Protein AF-A0A4D4MDH4-F1 (afdb_monomer)

Structure (mmCIF, N/CA/C/O backbone):
data_AF-A0A4D4MDH4-F1
#
_entry.id   AF-A0A4D4MDH4-F1
#
loop_
_atom_site.group_PDB
_atom_site.id
_atom_site.type_symbol
_atom_site.label_atom_id
_atom_site.label_alt_id
_atom_site.label_comp_id
_atom_site.label_asym_id
_atom_site.label_entity_id
_atom_site.label_seq_id
_atom_site.pdbx_PDB_ins_code
_atom_site.Cartn_x
_atom_site.Cartn_y
_atom_site.Cartn_z
_atom_site.occupancy
_atom_site.B_iso_or_equiv
_atom_site.auth_seq_id
_atom_site.auth_comp_id
_atom_site.auth_asym_id
_atom_site.auth_atom_id
_atom_site.pdbx_PDB_model_num
ATOM 1 N N . MET A 1 1 ? -4.386 -14.300 -6.666 1.00 80.62 1 MET A N 1
ATOM 2 C CA . MET A 1 1 ? -4.279 -12.935 -6.098 1.00 80.62 1 MET A CA 1
ATOM 3 C C . MET A 1 1 ? -2.841 -12.422 -5.921 1.00 80.62 1 MET A C 1
ATOM 5 O O . MET A 1 1 ? -2.407 -11.639 -6.752 1.00 80.62 1 MET A O 1
ATOM 9 N N . VAL A 1 2 ? -2.078 -12.775 -4.866 1.00 82.94 2 VAL A N 1
ATOM 10 C CA . VAL A 1 2 ? -0.780 -12.097 -4.567 1.00 82.94 2 VAL A CA 1
ATOM 11 C C . VAL A 1 2 ? 0.266 -12.300 -5.670 1.00 82.94 2 VAL A C 1
ATOM 13 O O . VAL A 1 2 ? 0.972 -11.364 -6.034 1.00 82.94 2 VAL A O 1
ATOM 16 N N . THR A 1 3 ? 0.350 -13.508 -6.224 1.00 87.81 3 THR A N 1
ATOM 17 C CA . THR A 1 3 ? 1.257 -13.856 -7.329 1.00 87.81 3 THR A CA 1
ATOM 18 C C . THR A 1 3 ? 0.901 -13.128 -8.628 1.00 87.81 3 THR A C 1
ATOM 20 O O . THR A 1 3 ? 1.783 -12.574 -9.278 1.00 87.81 3 THR A O 1
ATOM 23 N N . GLU A 1 4 ? -0.386 -13.054 -8.973 1.00 90.19 4 GLU A N 1
ATOM 24 C CA . GLU A 1 4 ? -0.890 -12.301 -10.134 1.00 90.19 4 GLU A CA 1
ATOM 25 C C . GLU A 1 4 ? -0.627 -10.802 -9.982 1.00 90.19 4 GLU A C 1
ATOM 27 O O . GLU A 1 4 ? -0.115 -10.164 -10.900 1.00 90.19 4 GLU A O 1
ATOM 32 N N . LEU A 1 5 ? -0.880 -10.247 -8.793 1.00 91.12 5 LEU A N 1
ATOM 33 C CA . LEU A 1 5 ? -0.572 -8.854 -8.485 1.00 91.12 5 LEU A CA 1
ATOM 34 C C . LEU A 1 5 ? 0.937 -8.580 -8.582 1.00 91.12 5 LEU A C 1
ATOM 36 O O . LEU A 1 5 ? 1.344 -7.528 -9.075 1.00 91.12 5 LEU A O 1
ATOM 40 N N . ALA A 1 6 ? 1.779 -9.522 -8.143 1.00 90.12 6 ALA A N 1
ATOM 41 C CA . ALA A 1 6 ? 3.228 -9.412 -8.272 1.00 90.12 6 ALA A CA 1
ATOM 42 C C . ALA A 1 6 ? 3.673 -9.388 -9.740 1.00 90.12 6 ALA A C 1
ATOM 44 O O . ALA A 1 6 ? 4.487 -8.539 -10.112 1.00 90.12 6 ALA A O 1
ATOM 45 N N . ALA A 1 7 ? 3.107 -10.262 -10.577 1.00 90.38 7 ALA A N 1
ATOM 46 C CA . ALA A 1 7 ? 3.374 -10.293 -12.012 1.00 90.38 7 ALA A CA 1
ATOM 47 C C . ALA A 1 7 ? 2.917 -8.996 -12.703 1.00 90.38 7 ALA A C 1
ATOM 49 O O . ALA A 1 7 ? 3.712 -8.351 -13.392 1.00 90.38 7 ALA A O 1
ATOM 50 N N . ALA A 1 8 ? 1.686 -8.547 -12.441 1.00 91.25 8 ALA A N 1
ATOM 51 C CA . ALA A 1 8 ? 1.148 -7.298 -12.979 1.00 91.25 8 ALA A CA 1
ATOM 52 C C . ALA A 1 8 ? 1.993 -6.084 -12.551 1.00 91.25 8 ALA A C 1
ATOM 54 O O . ALA A 1 8 ? 2.318 -5.207 -13.356 1.00 91.25 8 ALA A O 1
ATOM 55 N N . ARG A 1 9 ? 2.450 -6.059 -11.291 1.00 90.88 9 ARG A N 1
ATOM 56 C CA . ARG A 1 9 ? 3.338 -5.006 -10.787 1.00 90.88 9 ARG A CA 1
ATOM 57 C C . ARG A 1 9 ? 4.704 -5.020 -11.467 1.00 90.88 9 ARG A C 1
ATOM 59 O O . ARG A 1 9 ? 5.249 -3.939 -11.717 1.00 90.88 9 ARG A O 1
ATOM 66 N N . ALA A 1 10 ? 5.274 -6.198 -11.714 1.00 89.56 10 ALA A N 1
ATOM 67 C CA . ALA A 1 10 ? 6.549 -6.343 -12.408 1.00 89.56 10 ALA A CA 1
ATOM 68 C C . ALA A 1 10 ? 6.449 -5.831 -13.852 1.00 89.56 10 ALA A C 1
ATOM 70 O O . ALA A 1 10 ? 7.299 -5.042 -14.264 1.00 89.56 10 ALA A O 1
ATOM 71 N N . ALA A 1 11 ? 5.371 -6.179 -14.562 1.00 90.88 11 ALA A N 1
ATOM 72 C CA . ALA A 1 11 ? 5.092 -5.680 -15.907 1.00 90.88 11 ALA A CA 1
ATOM 73 C C . ALA A 1 11 ? 4.942 -4.149 -15.933 1.00 90.88 11 ALA A C 1
ATOM 75 O O . ALA A 1 11 ? 5.635 -3.478 -16.696 1.00 90.88 11 ALA A O 1
ATOM 76 N N . GLN A 1 12 ? 4.136 -3.573 -15.030 1.00 90.31 12 GLN A N 1
ATOM 77 C CA . GLN A 1 12 ? 4.002 -2.116 -14.897 1.00 90.31 12 GLN A CA 1
ATOM 78 C C . GLN A 1 12 ? 5.352 -1.442 -14.617 1.00 90.31 12 GLN A C 1
ATOM 80 O O . GLN A 1 12 ? 5.669 -0.406 -15.192 1.00 90.31 12 GLN A O 1
ATOM 85 N N . ARG A 1 13 ? 6.172 -2.029 -13.732 1.00 88.06 13 ARG A N 1
ATOM 86 C CA . ARG A 1 13 ? 7.500 -1.488 -13.415 1.00 88.06 13 ARG A CA 1
ATOM 87 C C . ARG A 1 13 ? 8.389 -1.449 -14.649 1.00 88.06 13 ARG A C 1
ATOM 89 O O . ARG A 1 13 ? 9.113 -0.475 -14.829 1.00 88.06 13 ARG A O 1
ATOM 96 N N . GLU A 1 14 ? 8.391 -2.517 -15.434 1.00 88.81 14 GLU A N 1
ATOM 97 C CA . GLU A 1 14 ? 9.222 -2.582 -16.626 1.00 88.81 14 GLU A CA 1
ATOM 98 C C . GLU A 1 14 ? 8.737 -1.596 -17.690 1.00 88.81 14 GLU A C 1
ATOM 100 O O . GLU A 1 14 ? 9.573 -0.903 -18.256 1.00 88.81 14 GLU A O 1
ATOM 105 N N . ALA A 1 15 ? 7.423 -1.424 -17.867 1.00 89.38 15 ALA A N 1
ATOM 106 C CA . ALA A 1 15 ? 6.861 -0.402 -18.752 1.00 89.38 15 ALA A CA 1
ATOM 107 C C . ALA A 1 15 ? 7.278 1.025 -18.340 1.00 89.38 15 ALA A C 1
ATOM 109 O O . ALA A 1 15 ? 7.792 1.779 -19.16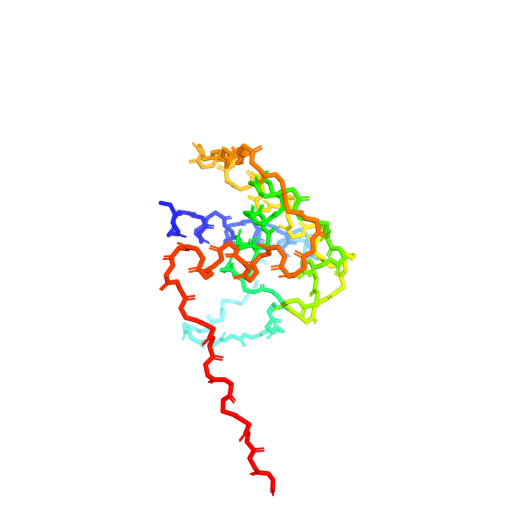8 1.00 89.38 15 ALA A O 1
ATOM 110 N N . ASP A 1 16 ? 7.159 1.373 -17.051 1.00 87.88 16 ASP A N 1
ATOM 111 C CA . ASP A 1 16 ? 7.606 2.672 -16.524 1.00 87.88 16 ASP A CA 1
ATOM 112 C C . ASP A 1 16 ? 9.102 2.900 -16.790 1.00 87.88 16 ASP A C 1
ATOM 114 O O . ASP A 1 16 ? 9.545 4.004 -17.119 1.00 87.88 16 ASP A O 1
ATOM 118 N N . LEU A 1 17 ? 9.913 1.856 -16.602 1.00 87.75 17 LEU A N 1
ATOM 119 C CA . LEU A 1 17 ? 11.349 1.938 -16.820 1.00 87.75 17 LEU A CA 1
ATOM 120 C C . LEU A 1 17 ? 11.699 2.004 -18.307 1.00 87.75 17 LEU A C 1
ATOM 122 O O . LEU A 1 17 ? 12.609 2.748 -18.649 1.00 87.75 17 LEU A O 1
ATOM 126 N N . HIS A 1 18 ? 11.005 1.269 -19.173 1.00 87.81 18 HIS A N 1
ATOM 127 C CA . HIS A 1 18 ? 11.155 1.343 -20.625 1.00 87.81 18 HIS A CA 1
ATOM 128 C C . HIS A 1 18 ? 10.858 2.764 -21.117 1.00 87.81 18 HIS A C 1
ATOM 130 O O . HIS A 1 18 ? 11.682 3.350 -21.813 1.00 87.81 18 HIS A O 1
ATOM 136 N N . GLN A 1 19 ? 9.759 3.373 -20.652 1.00 90.00 19 GLN A N 1
ATOM 137 C CA . GLN A 1 19 ? 9.411 4.757 -20.983 1.00 90.00 19 GLN A CA 1
ATOM 138 C C . GLN A 1 19 ? 10.496 5.748 -20.537 1.00 90.00 19 GLN A C 1
ATOM 140 O O . GLN A 1 19 ? 10.875 6.634 -21.295 1.00 90.00 19 GLN A O 1
ATOM 145 N N . ARG A 1 20 ? 11.038 5.589 -19.321 1.00 87.44 20 ARG A N 1
ATOM 146 C CA . ARG A 1 20 ? 12.129 6.443 -18.810 1.00 87.44 20 ARG A CA 1
ATOM 147 C C . ARG A 1 20 ? 13.457 6.218 -19.530 1.00 87.44 20 ARG A C 1
ATOM 149 O O . ARG A 1 20 ? 14.239 7.152 -19.655 1.00 87.44 20 ARG A O 1
ATOM 156 N N . ARG A 1 21 ? 13.734 4.977 -19.938 1.00 88.81 21 ARG A N 1
ATOM 157 C CA . ARG A 1 21 ? 14.927 4.599 -20.707 1.00 88.81 21 ARG A CA 1
ATOM 158 C C . ARG A 1 21 ? 14.830 5.043 -22.168 1.00 88.81 21 ARG A C 1
ATOM 160 O O . ARG A 1 21 ? 15.869 5.199 -22.796 1.00 88.81 21 ARG A O 1
ATOM 167 N N . GLY A 1 22 ? 13.617 5.245 -22.685 1.00 90.56 22 GLY A N 1
ATOM 168 C CA . GLY A 1 22 ? 13.364 5.544 -24.094 1.00 90.56 22 GLY A CA 1
ATOM 169 C C . GLY A 1 22 ? 13.529 4.329 -25.011 1.00 90.56 22 GLY A C 1
ATOM 170 O O . GLY A 1 22 ? 13.784 4.502 -26.198 1.00 90.56 22 GLY A O 1
ATOM 171 N N . GLY A 1 23 ? 13.438 3.110 -24.471 1.00 87.25 23 GLY A N 1
ATOM 172 C CA . GLY A 1 23 ? 13.624 1.891 -25.249 1.00 87.25 23 GLY A CA 1
ATOM 173 C C . GLY A 1 23 ? 14.012 0.671 -24.421 1.00 87.25 23 GLY A C 1
ATOM 174 O O . GLY A 1 23 ? 14.027 0.687 -23.182 1.00 87.25 23 GLY A O 1
ATOM 175 N N . ASP A 1 24 ? 14.329 -0.403 -25.140 1.00 84.31 24 ASP A N 1
ATOM 176 C CA . ASP A 1 24 ? 14.609 -1.707 -24.554 1.00 84.31 24 ASP A CA 1
ATOM 177 C C . ASP A 1 24 ? 15.884 -1.735 -23.719 1.00 84.31 24 ASP A C 1
ATOM 179 O O . ASP A 1 24 ? 16.881 -1.036 -23.944 1.00 84.31 24 ASP A O 1
ATOM 183 N N . ARG A 1 25 ? 15.841 -2.599 -22.708 1.00 80.94 25 ARG A N 1
ATOM 184 C CA . ARG A 1 25 ? 16.932 -2.771 -21.766 1.00 80.94 25 ARG A 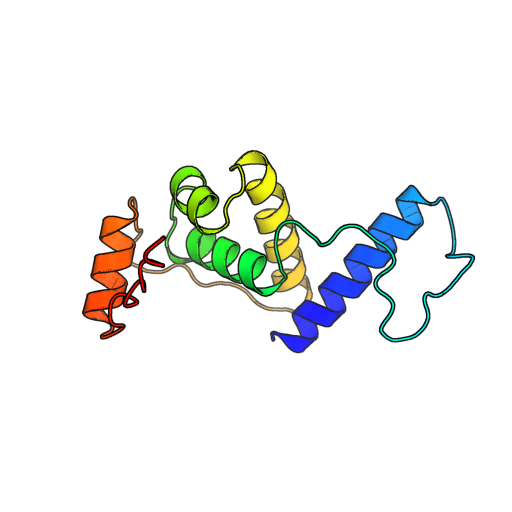CA 1
ATOM 185 C C . ARG A 1 25 ? 18.138 -3.406 -22.461 1.00 80.94 25 ARG A C 1
ATOM 187 O O . ARG A 1 25 ? 18.099 -4.562 -22.852 1.00 80.94 25 ARG A O 1
ATOM 194 N N . GLN A 1 26 ? 19.257 -2.685 -22.478 1.00 79.12 26 GLN A N 1
ATOM 195 C CA . GLN A 1 26 ? 20.509 -3.155 -23.091 1.00 79.12 26 GLN A CA 1
ATOM 196 C C . GLN A 1 26 ? 21.232 -4.256 -22.289 1.00 79.12 26 GLN A C 1
ATOM 198 O O . GLN A 1 26 ? 22.071 -4.969 -22.829 1.00 79.12 26 GLN A O 1
ATOM 203 N N . LYS A 1 27 ? 20.957 -4.392 -20.981 1.00 73.12 27 LYS A N 1
ATOM 204 C CA . LYS A 1 27 ? 21.590 -5.400 -20.108 1.00 73.12 27 LYS A CA 1
ATOM 205 C C . LYS A 1 27 ? 20.600 -5.981 -19.111 1.00 73.12 27 LYS A C 1
ATOM 207 O O . LYS A 1 27 ? 20.176 -5.268 -18.197 1.00 73.12 27 LYS A O 1
ATOM 212 N N . THR A 1 28 ? 20.279 -7.263 -19.232 1.00 67.75 28 THR A N 1
ATOM 213 C CA . THR A 1 28 ? 19.534 -8.008 -18.207 1.00 67.75 28 THR A CA 1
ATOM 214 C C . THR A 1 28 ? 20.449 -8.220 -16.996 1.00 67.75 28 THR A C 1
ATOM 216 O O . THR A 1 28 ? 21.588 -8.651 -17.173 1.00 67.75 28 THR A O 1
ATOM 219 N N . PRO A 1 29 ? 20.023 -7.879 -15.768 1.00 64.94 29 PRO A N 1
ATOM 220 C CA . PRO A 1 29 ? 20.821 -8.180 -14.595 1.00 64.94 29 PRO A CA 1
ATOM 221 C C . PRO A 1 29 ? 20.839 -9.701 -14.423 1.00 64.94 29 PRO A C 1
ATOM 223 O O . PRO A 1 29 ? 19.830 -10.361 -14.679 1.00 64.94 29 PRO A O 1
ATOM 226 N N . ALA A 1 30 ? 21.978 -10.257 -14.009 1.00 66.25 30 ALA A N 1
ATOM 227 C CA . ALA A 1 30 ? 22.055 -11.674 -13.677 1.00 66.25 30 ALA A CA 1
ATOM 228 C C . ALA A 1 30 ? 20.957 -12.032 -12.659 1.00 66.25 30 ALA A C 1
ATOM 230 O O . ALA A 1 30 ? 20.618 -11.213 -11.798 1.00 66.25 30 ALA A O 1
ATOM 231 N N . VAL A 1 31 ? 20.389 -13.236 -12.770 1.00 61.34 31 VAL A N 1
ATOM 232 C CA . VAL A 1 31 ? 19.364 -13.729 -11.838 1.00 61.34 31 VAL A CA 1
ATOM 233 C C . VAL A 1 31 ? 19.876 -13.555 -10.403 1.00 61.34 31 VAL A C 1
ATOM 235 O O . VAL A 1 31 ? 20.970 -13.997 -10.072 1.00 61.34 31 VAL A O 1
ATOM 238 N N . GLY A 1 32 ? 19.108 -12.850 -9.569 1.00 59.12 32 GLY A N 1
ATOM 239 C CA . GLY A 1 32 ? 19.474 -12.547 -8.180 1.00 59.12 32 GLY A CA 1
ATOM 240 C C . GLY A 1 32 ? 20.269 -11.251 -7.961 1.00 59.12 32 GLY A C 1
ATOM 241 O O . GLY A 1 32 ? 20.383 -10.806 -6.821 1.00 59.12 32 GLY A O 1
ATOM 242 N N . LEU A 1 33 ? 20.755 -10.581 -9.012 1.00 60.62 33 LEU A N 1
ATOM 243 C CA . LEU A 1 33 ? 21.496 -9.326 -8.880 1.00 60.62 33 LEU A CA 1
ATOM 244 C C . LEU A 1 33 ? 20.549 -8.121 -8.975 1.00 60.62 33 LEU A C 1
ATOM 246 O O . LEU A 1 33 ? 20.191 -7.644 -10.053 1.00 60.62 33 LEU A O 1
ATOM 250 N N . TYR A 1 34 ? 20.121 -7.600 -7.828 1.00 58.00 34 TYR A N 1
ATOM 251 C CA . TYR A 1 34 ? 19.309 -6.386 -7.784 1.00 58.00 34 TYR A CA 1
ATOM 252 C C . TYR A 1 34 ? 20.191 -5.148 -8.028 1.00 58.00 34 TYR A C 1
ATOM 254 O O . TYR A 1 34 ? 20.826 -4.632 -7.115 1.00 58.00 34 TYR A O 1
ATOM 262 N N . THR A 1 35 ? 20.236 -4.650 -9.266 1.00 59.97 35 THR A N 1
ATOM 263 C CA . THR A 1 35 ? 21.124 -3.542 -9.681 1.00 59.97 35 THR A CA 1
ATOM 264 C C . THR A 1 35 ? 20.524 -2.141 -9.469 1.00 59.97 35 THR A C 1
ATOM 266 O O . THR A 1 35 ? 20.792 -1.233 -10.253 1.00 59.97 35 THR A O 1
ATOM 269 N N . GLY A 1 36 ? 19.646 -1.941 -8.481 1.00 66.25 36 GLY A N 1
ATOM 270 C CA . GLY A 1 36 ? 18.938 -0.665 -8.303 1.00 66.25 36 GLY A CA 1
ATOM 271 C C . GLY A 1 36 ? 18.631 -0.304 -6.853 1.00 66.25 36 GLY A C 1
ATOM 272 O O . GLY A 1 36 ? 18.908 -1.064 -5.929 1.00 66.25 36 GLY A O 1
ATOM 273 N N . ARG A 1 37 ? 18.007 0.863 -6.644 1.00 69.38 37 ARG A N 1
ATOM 274 C CA . ARG A 1 37 ? 17.487 1.268 -5.329 1.00 69.38 37 ARG A CA 1
ATOM 275 C C . ARG A 1 37 ? 16.324 0.356 -4.934 1.00 69.38 37 ARG A C 1
ATOM 277 O O . ARG A 1 37 ? 15.432 0.090 -5.752 1.00 69.38 37 ARG A O 1
ATOM 284 N N . ARG A 1 38 ? 16.326 -0.161 -3.700 1.00 68.12 38 ARG A N 1
ATOM 285 C CA . ARG A 1 38 ? 15.171 -0.903 -3.166 1.00 68.12 38 ARG A CA 1
ATOM 286 C C . ARG A 1 38 ? 13.953 0.030 -3.157 1.00 68.12 38 ARG A C 1
ATOM 288 O O . ARG A 1 38 ? 1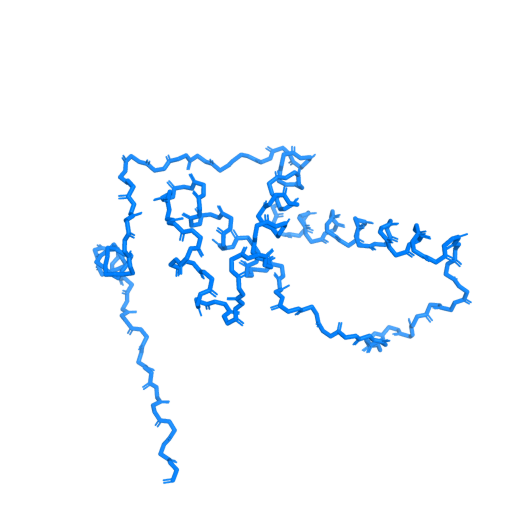4.111 1.213 -2.847 1.00 68.12 38 ARG A O 1
ATOM 295 N N . PRO A 1 39 ? 12.766 -0.441 -3.569 1.00 71.62 39 PRO A N 1
ATOM 296 C CA . PRO A 1 39 ? 11.577 0.394 -3.511 1.00 71.62 39 PRO A CA 1
ATOM 297 C C . PRO A 1 39 ? 11.299 0.759 -2.048 1.00 71.62 39 PRO A C 1
ATOM 299 O O . PRO A 1 39 ? 11.405 -0.100 -1.181 1.00 71.62 39 PRO A O 1
ATOM 302 N N . GLY A 1 40 ? 10.935 2.018 -1.785 1.00 80.88 40 GLY A N 1
ATOM 303 C CA . GLY A 1 40 ? 10.597 2.476 -0.429 1.00 80.88 40 GLY A CA 1
ATOM 304 C C . GLY A 1 40 ? 9.320 1.850 0.146 1.00 80.88 40 GLY A C 1
ATOM 305 O O . GLY A 1 40 ? 9.082 1.962 1.334 1.00 80.88 40 GLY A O 1
ATOM 306 N N . LEU A 1 41 ? 8.517 1.186 -0.694 1.00 89.81 41 LEU A N 1
ATOM 307 C CA . LEU A 1 41 ? 7.354 0.389 -0.301 1.00 89.81 41 LEU A CA 1
ATOM 308 C C . LEU A 1 41 ? 7.391 -0.934 -1.057 1.00 89.81 41 LEU A C 1
ATOM 310 O O . LEU A 1 41 ? 7.426 -0.927 -2.301 1.00 89.81 41 LEU A O 1
ATOM 314 N N . THR A 1 42 ? 7.362 -2.047 -0.325 1.00 90.50 42 THR A N 1
ATOM 315 C CA . THR A 1 42 ? 7.258 -3.386 -0.912 1.00 90.50 42 THR A CA 1
ATOM 316 C C . THR A 1 42 ? 5.876 -3.602 -1.533 1.00 90.50 42 THR A C 1
ATOM 318 O O . THR A 1 42 ? 4.968 -2.784 -1.390 1.00 90.50 42 THR A O 1
ATOM 321 N N . LEU A 1 43 ? 5.694 -4.700 -2.273 1.00 90.31 43 LEU A N 1
ATOM 322 C CA . LEU A 1 43 ? 4.376 -5.040 -2.817 1.00 90.31 43 LEU A CA 1
ATOM 323 C C . LEU A 1 43 ? 3.339 -5.246 -1.704 1.00 90.31 43 LEU A C 1
ATOM 325 O O . LEU A 1 43 ? 2.206 -4.789 -1.835 1.00 90.31 43 LEU A O 1
ATOM 329 N N . VAL A 1 44 ? 3.751 -5.906 -0.620 1.00 91.81 44 VAL A N 1
ATOM 330 C CA . VAL A 1 44 ? 2.895 -6.190 0.534 1.00 91.81 44 VAL A CA 1
ATOM 331 C C . VAL A 1 44 ? 2.497 -4.888 1.222 1.00 91.81 44 VAL A C 1
ATOM 333 O O . VAL A 1 44 ? 1.309 -4.670 1.429 1.00 91.81 44 VAL A O 1
ATOM 336 N N . ASP A 1 45 ? 3.443 -3.974 1.455 1.00 93.62 45 ASP A N 1
ATOM 337 C CA . ASP A 1 45 ? 3.154 -2.673 2.080 1.00 93.62 45 ASP A CA 1
ATOM 338 C C . ASP A 1 45 ? 2.142 -1.863 1.272 1.00 93.62 45 ASP A C 1
ATOM 340 O O . ASP A 1 45 ? 1.204 -1.284 1.812 1.00 93.62 45 ASP A O 1
ATOM 344 N N . ARG A 1 46 ? 2.298 -1.853 -0.057 1.00 94.50 46 ARG A N 1
ATOM 345 C CA . ARG A 1 46 ? 1.364 -1.169 -0.959 1.00 94.50 46 ARG A CA 1
ATOM 346 C C . ARG A 1 46 ? -0.033 -1.770 -0.882 1.00 94.50 46 ARG A C 1
ATOM 348 O O . ARG A 1 46 ? -1.012 -1.024 -0.864 1.00 94.50 46 ARG A O 1
ATOM 355 N N . LEU A 1 47 ? -0.126 -3.099 -0.853 1.00 94.56 47 LEU A N 1
ATOM 356 C CA . LEU A 1 47 ? -1.398 -3.801 -0.738 1.00 94.56 47 LEU A CA 1
ATOM 357 C C . LEU A 1 47 ? -2.062 -3.505 0.611 1.00 94.56 47 LEU A C 1
ATOM 359 O O . LEU A 1 47 ? -3.223 -3.108 0.629 1.00 94.56 47 LEU A O 1
ATOM 363 N N . LEU A 1 48 ? -1.316 -3.604 1.714 1.00 94.31 48 LEU A N 1
ATOM 364 C CA . LEU A 1 48 ? -1.800 -3.288 3.058 1.00 94.31 48 LEU A CA 1
ATOM 365 C C . LEU A 1 48 ? -2.264 -1.831 3.163 1.00 94.31 48 LEU A C 1
ATOM 367 O O . LEU A 1 48 ? -3.391 -1.585 3.582 1.00 94.31 48 LEU A O 1
ATOM 371 N N . ALA A 1 49 ? -1.464 -0.869 2.696 1.00 95.62 49 ALA A N 1
ATOM 372 C CA . ALA A 1 49 ? -1.850 0.543 2.659 1.00 95.62 49 ALA A CA 1
ATOM 373 C C . ALA A 1 49 ? -3.139 0.770 1.850 1.00 95.62 49 ALA A C 1
ATOM 375 O O . ALA A 1 49 ? -3.996 1.564 2.238 1.00 95.62 49 ALA A O 1
ATOM 376 N N . THR A 1 50 ? -3.297 0.053 0.733 1.00 95.81 50 THR A N 1
ATOM 377 C CA . THR A 1 50 ? -4.495 0.140 -0.113 1.00 95.81 50 THR A CA 1
ATOM 378 C C . THR A 1 50 ? -5.721 -0.439 0.592 1.00 95.81 50 THR A C 1
ATOM 380 O O . THR A 1 50 ? -6.787 0.169 0.524 1.00 95.81 50 THR A O 1
ATOM 383 N N . ILE A 1 51 ? -5.581 -1.562 1.303 1.00 94.44 51 ILE A N 1
ATOM 384 C CA . ILE A 1 51 ? -6.662 -2.161 2.097 1.00 94.44 51 ILE A CA 1
ATOM 385 C C . ILE A 1 51 ? -7.066 -1.226 3.241 1.00 94.44 51 ILE A C 1
ATOM 387 O O . ILE A 1 51 ? -8.250 -0.927 3.372 1.00 94.44 51 ILE A O 1
ATOM 391 N N . LEU A 1 52 ? -6.108 -0.703 4.014 1.00 94.75 52 LEU A N 1
ATOM 392 C CA . LEU A 1 52 ? -6.377 0.239 5.110 1.00 94.75 52 LEU A CA 1
ATOM 393 C C . LEU A 1 52 ? -7.145 1.475 4.623 1.00 94.75 52 LEU A C 1
ATOM 395 O O . LEU A 1 52 ? -8.119 1.897 5.244 1.00 94.75 52 LEU A O 1
ATOM 399 N N . TYR A 1 53 ? -6.767 2.005 3.462 1.00 94.88 53 TYR A N 1
ATOM 400 C CA . TYR A 1 53 ? -7.441 3.156 2.873 1.00 94.88 53 TYR A CA 1
ATOM 401 C C . T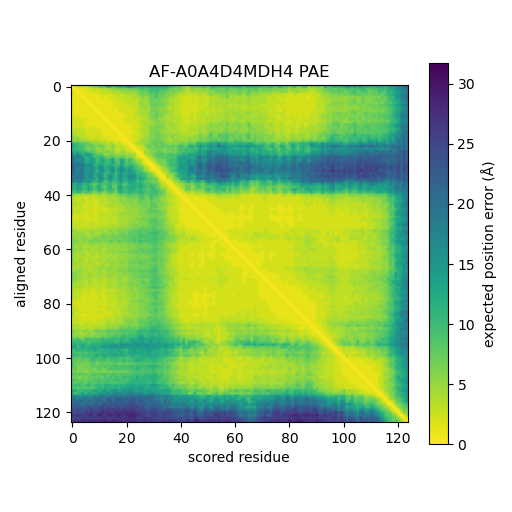YR A 1 53 ? -8.823 2.827 2.287 1.00 94.88 53 TYR A C 1
ATOM 403 O O . TYR A 1 5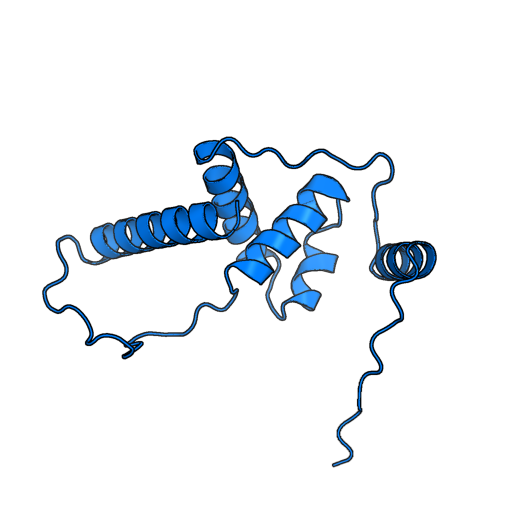3 ? -9.774 3.579 2.479 1.00 94.88 53 TYR A O 1
ATOM 411 N N . GLN A 1 54 ? -8.968 1.727 1.541 1.00 93.50 54 GLN A N 1
ATOM 412 C CA . GLN A 1 54 ? -10.217 1.433 0.825 1.00 93.50 54 GLN A CA 1
ATOM 413 C C . GLN A 1 54 ? -11.268 0.772 1.705 1.00 93.50 54 GLN A C 1
ATOM 415 O O . GLN A 1 54 ? -12.429 1.197 1.667 1.00 93.50 54 GLN A O 1
ATOM 420 N N . ARG A 1 55 ? -10.851 -0.236 2.481 1.00 92.31 55 ARG A N 1
ATOM 421 C CA . ARG A 1 55 ? -11.724 -1.025 3.347 1.00 92.31 55 ARG A CA 1
ATOM 422 C C . ARG A 1 55 ? -12.101 -0.237 4.591 1.00 92.31 55 ARG A C 1
ATOM 424 O O . ARG A 1 55 ? -13.282 -0.049 4.836 1.00 92.31 55 ARG A O 1
ATOM 431 N N . PHE A 1 56 ? -11.110 0.278 5.314 1.00 91.50 56 PHE A N 1
ATOM 432 C CA . PHE A 1 56 ? -11.325 0.924 6.612 1.00 91.50 56 PHE A CA 1
ATOM 433 C C . PHE A 1 56 ? -11.423 2.450 6.549 1.00 91.50 56 PHE A C 1
ATOM 435 O O . PHE A 1 56 ? -11.634 3.081 7.576 1.00 91.50 56 PHE A O 1
ATOM 442 N N . LYS A 1 57 ? -11.275 3.063 5.365 1.00 92.38 57 LYS A N 1
ATOM 443 C CA . LYS A 1 57 ? -11.300 4.530 5.182 1.00 92.38 57 LYS A CA 1
ATOM 444 C C . LYS A 1 57 ? -10.277 5.284 6.041 1.00 92.38 57 LYS A C 1
ATOM 446 O O . LYS A 1 57 ? -10.428 6.486 6.252 1.00 92.38 57 LYS A O 1
ATOM 451 N N . LEU A 1 58 ? -9.208 4.602 6.464 1.00 93.50 58 LEU A N 1
ATOM 452 C CA . LEU A 1 58 ? -8.192 5.181 7.333 1.00 93.50 58 LEU A CA 1
ATOM 453 C C . LEU A 1 58 ? -7.500 6.358 6.612 1.00 93.50 58 LEU A C 1
ATOM 455 O O . LEU A 1 58 ? -7.097 6.211 5.447 1.00 93.50 58 LEU A O 1
ATOM 459 N N . PRO A 1 59 ? -7.331 7.528 7.254 1.00 93.62 59 PRO A N 1
ATOM 460 C CA . PRO A 1 59 ? -6.671 8.664 6.620 1.00 93.62 59 PRO A CA 1
ATOM 461 C C . PRO A 1 59 ? -5.222 8.341 6.226 1.00 93.62 59 PRO A C 1
ATOM 463 O O . PRO A 1 59 ? -4.474 7.735 6.992 1.00 93.62 59 PRO A O 1
ATOM 466 N N . GLN A 1 60 ? -4.763 8.813 5.059 1.00 94.25 60 GLN A N 1
ATOM 467 C CA . GLN A 1 60 ? -3.385 8.559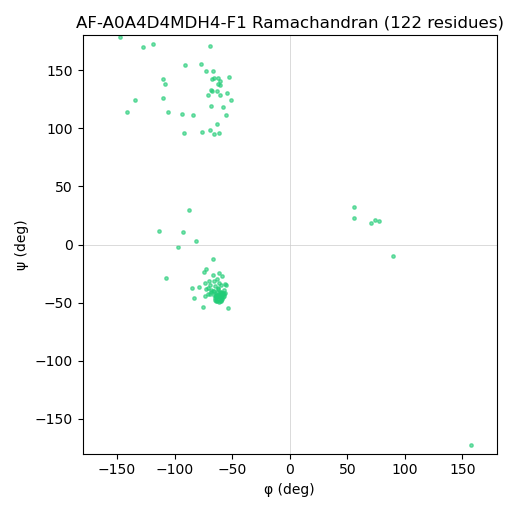 4.591 1.00 94.25 60 GLN A CA 1
ATOM 468 C C . GLN A 1 60 ? -2.314 9.084 5.559 1.00 94.25 60 GLN A C 1
ATOM 470 O O . GLN A 1 60 ? -1.218 8.534 5.607 1.00 94.25 60 GLN A O 1
ATOM 475 N N . VAL A 1 61 ? -2.633 10.122 6.339 1.00 93.81 61 VAL A N 1
ATOM 476 C CA . VAL A 1 61 ? -1.758 10.670 7.388 1.00 93.81 61 VAL A CA 1
ATOM 477 C C . VAL A 1 61 ? -1.545 9.704 8.556 1.00 93.81 61 VAL A C 1
ATOM 479 O O . VAL A 1 61 ? -0.492 9.755 9.178 1.00 93.81 61 VAL A O 1
ATOM 482 N N . VAL A 1 62 ? -2.495 8.797 8.807 1.00 93.94 62 VAL A N 1
ATOM 483 C CA . VAL A 1 62 ? -2.391 7.727 9.813 1.00 93.94 62 VAL A CA 1
ATOM 484 C C . VAL A 1 62 ? -1.677 6.507 9.225 1.00 93.94 62 VAL A C 1
ATOM 486 O O . VAL A 1 62 ? -0.858 5.885 9.891 1.00 93.94 62 VAL A O 1
ATOM 489 N N . ILE A 1 63 ? -1.930 6.189 7.949 1.00 95.12 63 ILE A N 1
ATOM 490 C CA . ILE A 1 63 ? -1.314 5.036 7.270 1.00 95.12 63 ILE A CA 1
ATOM 491 C C . ILE A 1 63 ? 0.183 5.267 6.999 1.00 95.12 63 ILE A C 1
ATOM 493 O O . ILE A 1 63 ? 0.991 4.356 7.147 1.00 95.12 63 ILE A O 1
ATOM 497 N N . ALA A 1 64 ? 0.571 6.466 6.559 1.00 94.31 64 ALA A N 1
ATOM 498 C CA . ALA A 1 64 ? 1.927 6.754 6.085 1.00 94.31 64 ALA A CA 1
ATOM 499 C C . ALA A 1 64 ? 3.042 6.464 7.119 1.00 94.31 64 ALA A C 1
ATOM 501 O O . ALA A 1 64 ? 4.019 5.801 6.745 1.00 94.31 64 ALA A O 1
ATOM 502 N N . PRO A 1 65 ? 2.893 6.848 8.404 1.00 93.69 65 PRO A N 1
ATOM 503 C CA . PRO A 1 65 ? 3.839 6.480 9.456 1.00 93.69 65 PRO A CA 1
ATOM 504 C C . PRO A 1 65 ? 4.062 4.970 9.613 1.00 93.69 65 PRO A C 1
ATOM 506 O O . PRO A 1 65 ? 5.194 4.570 9.869 1.00 93.69 65 PRO A O 1
ATOM 509 N N . LEU A 1 66 ? 3.041 4.129 9.381 1.00 92.19 66 LEU A N 1
ATOM 510 C CA . LEU A 1 66 ? 3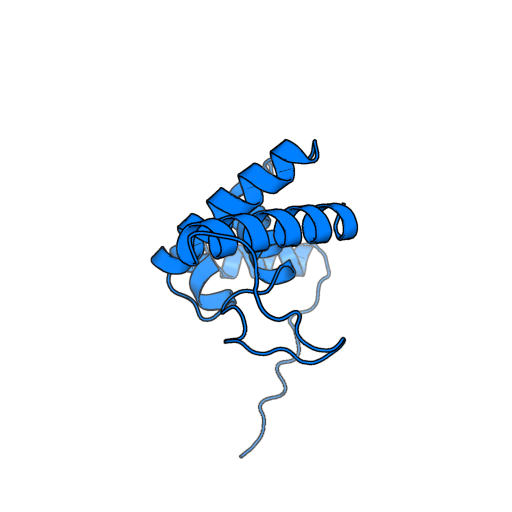.144 2.663 9.515 1.00 92.19 66 LEU A CA 1
ATOM 511 C C . LEU A 1 66 ? 4.173 2.047 8.563 1.00 92.19 66 LEU A C 1
ATOM 513 O O . LEU A 1 66 ? 4.711 0.978 8.833 1.00 92.19 66 LEU A O 1
ATOM 517 N N . PHE A 1 67 ? 4.456 2.730 7.455 1.00 92.12 67 PHE A N 1
ATOM 518 C CA . PHE A 1 67 ? 5.413 2.281 6.449 1.00 92.12 67 PHE A CA 1
ATOM 519 C C . PHE A 1 67 ? 6.645 3.181 6.361 1.00 92.12 67 PHE A C 1
ATOM 521 O O . PHE A 1 67 ? 7.422 3.057 5.417 1.00 92.12 67 PHE A O 1
ATOM 528 N N . THR A 1 68 ? 6.845 4.099 7.313 1.00 92.38 68 THR A N 1
ATOM 529 C CA . THR A 1 68 ? 7.964 5.063 7.319 1.00 92.38 68 THR A CA 1
ATOM 530 C C . THR A 1 68 ? 8.051 5.922 6.046 1.00 92.38 68 THR A C 1
ATOM 532 O O . THR A 1 68 ? 9.129 6.317 5.602 1.00 92.38 68 THR A O 1
ATOM 535 N N . VAL A 1 69 ? 6.899 6.225 5.436 1.00 93.00 69 VAL A N 1
ATOM 536 C CA . VAL A 1 69 ? 6.794 7.065 4.233 1.00 93.00 69 VAL A CA 1
ATOM 537 C C . VAL A 1 69 ? 5.970 8.322 4.493 1.00 93.00 69 VAL A C 1
ATOM 539 O O . VAL A 1 69 ? 5.344 8.479 5.535 1.00 93.00 69 VAL A O 1
ATOM 542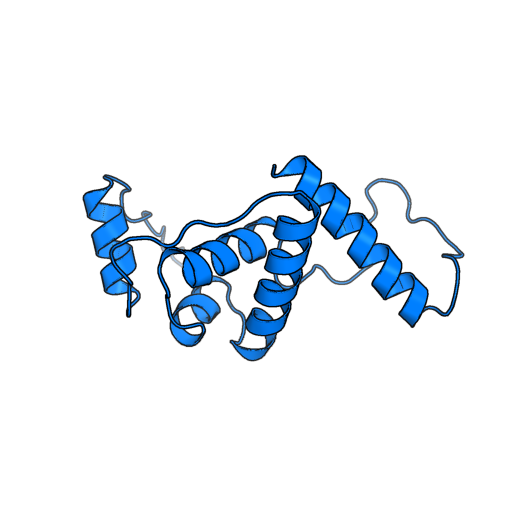 N N . THR A 1 70 ? 5.941 9.230 3.518 1.00 93.69 70 THR A N 1
ATOM 543 C CA . THR A 1 70 ? 5.060 10.405 3.539 1.00 93.69 70 THR A CA 1
ATOM 544 C C . THR A 1 70 ? 3.721 10.113 2.849 1.00 93.69 70 THR A C 1
ATOM 546 O O . THR A 1 70 ? 3.684 9.295 1.922 1.00 93.69 70 THR A O 1
ATOM 549 N N . PRO A 1 71 ? 2.629 10.828 3.189 1.00 92.94 71 PRO A N 1
ATOM 550 C CA . PRO A 1 71 ? 1.351 10.710 2.475 1.00 92.94 71 PRO A CA 1
ATOM 551 C C . PRO A 1 71 ? 1.483 10.955 0.963 1.00 92.94 71 PRO A C 1
ATOM 553 O O . PRO A 1 71 ? 0.858 10.272 0.157 1.00 92.94 71 PRO A O 1
ATOM 556 N N . VAL A 1 72 ? 2.381 11.864 0.566 1.00 94.12 72 VAL A N 1
ATOM 557 C CA . VAL A 1 72 ? 2.704 12.152 -0.843 1.00 94.12 72 VAL A CA 1
ATOM 558 C C . VAL A 1 72 ? 3.289 10.932 -1.560 1.00 94.12 72 VAL A C 1
ATOM 560 O O . VAL A 1 72 ? 2.978 10.696 -2.722 1.00 94.12 72 VAL A O 1
ATOM 563 N N . THR A 1 73 ? 4.109 10.130 -0.875 1.00 91.12 73 THR A N 1
ATOM 564 C CA . THR A 1 73 ? 4.654 8.873 -1.423 1.00 91.12 73 THR A CA 1
ATOM 565 C C . THR A 1 73 ? 3.584 7.782 -1.486 1.00 91.12 73 THR A C 1
ATOM 567 O O . THR A 1 73 ? 3.588 6.936 -2.382 1.00 91.12 73 THR A O 1
ATOM 570 N N . LEU A 1 74 ? 2.657 7.807 -0.530 1.00 93.75 74 LEU A N 1
ATOM 571 C CA . LEU A 1 74 ? 1.635 6.789 -0.337 1.00 93.75 74 LEU A CA 1
ATOM 572 C C . LEU A 1 74 ? 0.465 6.928 -1.325 1.00 93.75 74 LEU A C 1
ATOM 574 O O . LEU A 1 74 ? -0.024 5.924 -1.840 1.00 93.75 74 LEU A O 1
ATOM 578 N N . ASN A 1 75 ? 0.062 8.153 -1.668 1.00 94.31 75 ASN A N 1
ATOM 579 C CA . ASN A 1 75 ? -1.016 8.418 -2.622 1.00 94.31 75 ASN A CA 1
ATOM 580 C C . ASN A 1 75 ? -0.834 7.723 -3.996 1.00 94.31 75 ASN A C 1
ATOM 582 O O . ASN A 1 75 ? -1.724 6.960 -4.401 1.00 94.31 75 ASN A O 1
ATOM 586 N N . PRO A 1 76 ? 0.297 7.894 -4.716 1.00 93.62 76 PRO A N 1
ATOM 587 C CA . PRO A 1 76 ? 0.502 7.211 -5.988 1.00 93.62 76 PRO A CA 1
ATOM 588 C C . PRO A 1 76 ? 0.609 5.696 -5.798 1.00 93.62 76 PRO A C 1
ATOM 590 O O . PRO A 1 76 ? 0.170 4.946 -6.668 1.00 93.62 76 PRO A O 1
ATOM 593 N N . ALA A 1 77 ? 1.133 5.225 -4.662 1.00 93.38 77 ALA A N 1
ATOM 594 C CA . ALA A 1 77 ? 1.209 3.802 -4.360 1.00 93.38 77 ALA A CA 1
ATOM 595 C C . ALA A 1 77 ? -0.185 3.163 -4.226 1.00 93.38 77 ALA A C 1
ATOM 597 O O . ALA A 1 77 ? -0.423 2.119 -4.837 1.00 93.38 77 ALA A O 1
ATOM 598 N N . ILE A 1 78 ? -1.116 3.807 -3.513 1.00 94.69 78 ILE A N 1
ATOM 599 C CA . ILE A 1 78 ? -2.521 3.377 -3.429 1.00 94.69 78 ILE A CA 1
ATOM 600 C C . ILE A 1 78 ? -3.167 3.402 -4.813 1.00 94.69 78 ILE A C 1
ATOM 602 O O . ILE A 1 78 ? -3.787 2.424 -5.228 1.00 94.69 78 ILE A O 1
ATOM 606 N N . SER A 1 79 ? -3.012 4.506 -5.546 1.00 94.31 79 SER A N 1
ATOM 607 C CA . SER A 1 79 ? -3.654 4.687 -6.852 1.00 94.31 79 SER A CA 1
ATOM 608 C C . SER A 1 79 ? -3.204 3.635 -7.871 1.00 94.31 79 SER A C 1
ATOM 610 O O . SER A 1 79 ? -4.038 3.042 -8.557 1.00 94.31 79 SER A O 1
ATOM 612 N N . GLN A 1 80 ? -1.897 3.356 -7.935 1.00 94.19 80 GLN A N 1
ATOM 613 C CA . GLN A 1 80 ? -1.326 2.310 -8.789 1.00 94.19 80 GLN A CA 1
ATOM 614 C C . GLN A 1 80 ? -1.818 0.922 -8.387 1.00 94.19 80 GLN A C 1
ATOM 616 O O . GLN A 1 80 ? -2.207 0.141 -9.248 1.00 94.19 80 GLN A O 1
ATOM 621 N N . THR A 1 81 ? -1.824 0.620 -7.088 1.00 94.31 81 THR A N 1
ATOM 622 C CA . THR A 1 81 ? -2.242 -0.695 -6.584 1.00 94.31 81 THR A CA 1
ATOM 623 C C . THR A 1 81 ? -3.726 -0.930 -6.833 1.00 94.31 81 THR A C 1
ATOM 625 O O . THR A 1 81 ? -4.093 -2.010 -7.276 1.00 94.31 81 THR A O 1
ATOM 628 N N . ARG A 1 82 ? -4.575 0.092 -6.659 1.00 93.88 82 ARG A N 1
ATOM 629 C CA . ARG A 1 82 ? -6.000 0.022 -7.010 1.00 93.88 82 ARG A CA 1
ATOM 630 C C . ARG A 1 82 ? -6.209 -0.304 -8.484 1.00 93.88 82 ARG A C 1
ATOM 632 O O . ARG A 1 82 ? -7.047 -1.138 -8.799 1.00 93.88 82 ARG A O 1
ATOM 639 N N . ARG A 1 83 ? -5.458 0.354 -9.373 1.00 93.81 83 ARG A N 1
ATOM 640 C CA . ARG A 1 83 ? -5.539 0.081 -10.811 1.00 93.81 83 ARG A CA 1
ATOM 641 C C . ARG A 1 83 ? -5.115 -1.355 -11.117 1.00 93.81 83 ARG A C 1
ATOM 643 O O . ARG A 1 83 ? -5.861 -2.059 -11.770 1.00 93.81 83 ARG A O 1
ATOM 650 N N . LEU A 1 84 ? -3.989 -1.806 -10.562 1.00 94.56 84 LEU A N 1
ATOM 651 C CA . LEU A 1 84 ? -3.524 -3.181 -10.755 1.00 94.56 84 LEU A CA 1
ATOM 652 C C . LEU A 1 84 ? -4.530 -4.216 -10.245 1.00 94.56 84 LEU A C 1
ATOM 654 O O . LEU A 1 84 ? -4.746 -5.210 -10.922 1.00 94.56 84 LEU A O 1
ATOM 658 N N . LEU A 1 85 ? -5.143 -3.986 -9.078 1.00 94.06 85 LEU A N 1
ATOM 659 C CA . LEU A 1 85 ? -6.188 -4.854 -8.531 1.00 94.06 85 LEU A CA 1
ATOM 660 C C . LEU A 1 85 ? -7.399 -4.925 -9.467 1.00 94.06 85 LEU A C 1
ATOM 662 O O . LEU A 1 85 ? -7.860 -6.018 -9.773 1.00 94.06 85 LEU A O 1
ATOM 666 N N . HIS A 1 86 ? -7.853 -3.778 -9.974 1.00 93.38 86 HIS A N 1
ATOM 667 C CA . HIS A 1 86 ? -8.926 -3.720 -10.962 1.00 93.38 86 HIS A CA 1
ATOM 668 C C . HIS A 1 86 ? -8.567 -4.485 -12.247 1.00 93.38 86 HIS A C 1
ATOM 670 O O . HIS A 1 86 ? -9.380 -5.264 -12.736 1.00 93.38 86 HIS A O 1
ATOM 676 N N . ASP A 1 87 ? -7.348 -4.312 -12.765 1.00 91.94 87 ASP A N 1
ATOM 677 C CA . ASP A 1 87 ? -6.887 -4.968 -13.996 1.00 91.94 87 ASP A CA 1
ATOM 678 C C . ASP A 1 87 ? -6.839 -6.501 -13.862 1.00 91.94 87 ASP A C 1
ATOM 680 O O . ASP A 1 87 ? -7.060 -7.210 -14.840 1.00 91.94 87 ASP A O 1
ATOM 684 N N . ILE A 1 88 ? -6.595 -7.020 -12.653 1.00 93.06 88 ILE A N 1
ATOM 685 C CA . ILE A 1 88 ? -6.651 -8.461 -12.352 1.00 93.06 88 ILE A CA 1
ATOM 686 C C . ILE A 1 88 ? -8.027 -8.922 -11.830 1.00 93.06 88 ILE A C 1
ATOM 688 O O . ILE A 1 88 ? -8.149 -10.044 -11.350 1.00 93.06 88 ILE A O 1
ATOM 692 N N . GLY A 1 89 ? -9.064 -8.078 -11.905 1.00 91.56 89 GLY A N 1
ATOM 693 C CA . GLY A 1 89 ? -10.444 -8.439 -11.552 1.00 91.56 89 GLY A CA 1
ATOM 694 C C . GLY A 1 89 ? -10.753 -8.480 -10.051 1.00 91.56 89 GLY A C 1
ATOM 695 O O . GLY A 1 89 ? -11.721 -9.116 -9.640 1.00 91.56 89 GLY A O 1
ATOM 696 N N . HIS A 1 90 ? -9.954 -7.814 -9.217 1.00 91.38 90 HIS A N 1
ATOM 697 C CA . HIS A 1 90 ? -10.146 -7.754 -7.769 1.00 91.38 90 HIS A CA 1
ATOM 698 C C . HIS A 1 90 ? -10.577 -6.357 -7.299 1.00 91.38 90 HIS A C 1
ATOM 700 O O . HIS A 1 90 ? -9.894 -5.359 -7.529 1.00 91.38 90 HIS A O 1
ATOM 706 N N . ALA A 1 91 ? -11.686 -6.302 -6.560 1.00 88.62 91 ALA A N 1
ATOM 707 C CA . ALA A 1 91 ? -12.149 -5.120 -5.839 1.00 88.62 91 ALA A CA 1
ATOM 708 C C . ALA A 1 91 ? -12.009 -5.330 -4.324 1.00 88.62 91 ALA A C 1
ATOM 710 O O . ALA A 1 91 ? -12.202 -6.434 -3.817 1.00 88.62 91 ALA A O 1
ATOM 711 N N . ILE A 1 92 ? -11.641 -4.271 -3.597 1.00 87.19 92 ILE A N 1
ATOM 712 C CA . ILE A 1 92 ? -11.613 -4.286 -2.131 1.00 87.19 92 ILE A CA 1
ATOM 713 C C . ILE A 1 92 ? -12.950 -3.745 -1.639 1.00 87.19 92 ILE A C 1
ATOM 715 O O . ILE A 1 92 ? -13.231 -2.555 -1.788 1.00 87.19 92 ILE A O 1
ATOM 719 N N . GLU A 1 93 ? -13.741 -4.617 -1.021 1.00 87.94 93 GLU A N 1
ATOM 720 C CA . GLU A 1 93 ? -15.020 -4.229 -0.430 1.00 87.94 93 GLU A CA 1
ATOM 721 C C . GLU A 1 93 ? -14.811 -3.328 0.799 1.00 87.94 93 GLU A C 1
ATOM 723 O O . GLU A 1 93 ? -13.968 -3.656 1.654 1.00 87.94 93 GLU A O 1
ATOM 728 N N . PRO A 1 94 ? -15.554 -2.207 0.907 1.00 87.88 94 PRO A N 1
ATOM 729 C CA . PRO A 1 94 ? -15.536 -1.350 2.085 1.00 87.88 94 PRO A CA 1
ATOM 730 C C . PRO A 1 94 ? -16.033 -2.115 3.319 1.00 87.88 94 PRO A C 1
ATOM 732 O O . PRO A 1 94 ? -16.932 -2.946 3.226 1.00 87.88 94 PRO A O 1
ATOM 735 N N . ALA A 1 95 ? -15.438 -1.845 4.479 1.00 85.25 95 ALA A N 1
ATOM 736 C CA . ALA A 1 95 ? -15.984 -2.296 5.753 1.00 85.25 95 ALA A CA 1
ATOM 737 C C . ALA A 1 95 ? -17.165 -1.405 6.158 1.00 85.25 95 ALA A C 1
ATOM 739 O O . ALA A 1 95 ? -17.236 -0.240 5.761 1.00 85.25 95 ALA A O 1
ATOM 740 N N . GLU A 1 96 ? -18.062 -1.952 6.977 1.00 82.25 96 GLU A N 1
ATOM 741 C CA . GLU A 1 96 ? -19.199 -1.210 7.534 1.00 82.25 96 GLU A CA 1
ATOM 742 C C . GLU A 1 96 ? -18.735 -0.093 8.479 1.00 82.25 96 GLU A C 1
ATOM 744 O O . GLU A 1 96 ? -19.297 1.001 8.471 1.00 82.25 96 GLU A O 1
ATOM 749 N N . THR A 1 97 ? -17.660 -0.342 9.234 1.00 84.88 97 THR A N 1
ATOM 750 C CA . THR A 1 97 ? -17.120 0.603 10.216 1.00 84.88 97 THR A CA 1
ATOM 751 C C . THR A 1 97 ? -15.834 1.252 9.696 1.00 84.88 97 THR A C 1
ATOM 753 O O . THR A 1 97 ? -14.825 0.556 9.523 1.00 84.88 97 THR A O 1
ATOM 756 N N . PRO A 1 98 ? -15.829 2.573 9.441 1.00 86.12 98 PRO A N 1
ATOM 757 C CA . PRO A 1 98 ? -14.604 3.300 9.155 1.00 86.12 98 PRO A CA 1
ATOM 758 C C . PRO A 1 98 ? -13.771 3.458 10.430 1.00 86.12 98 PRO A C 1
ATOM 760 O O . PRO A 1 98 ? -14.305 3.575 11.530 1.00 86.12 98 PRO A O 1
ATOM 763 N N . LEU A 1 99 ? -12.457 3.504 10.260 1.00 90.19 99 LEU A N 1
ATOM 764 C CA . LEU A 1 99 ? -11.493 3.781 11.315 1.00 90.19 99 LEU A CA 1
ATOM 765 C C . LEU A 1 99 ? -10.916 5.182 11.071 1.00 90.19 99 LEU A C 1
ATOM 767 O O . LEU A 1 99 ? -10.616 5.542 9.927 1.00 90.19 99 LEU A O 1
ATOM 771 N N . ALA A 1 100 ? -10.757 5.980 12.123 1.00 88.88 100 ALA A N 1
ATOM 772 C CA . ALA A 1 100 ? -10.234 7.341 12.029 1.00 88.88 100 ALA A CA 1
ATOM 773 C C . ALA A 1 100 ? -8.804 7.452 12.573 1.00 88.88 100 ALA A C 1
ATOM 775 O O . ALA A 1 100 ? -8.032 8.291 12.100 1.00 88.88 100 ALA A O 1
ATOM 776 N N . THR A 1 101 ? -8.444 6.606 13.537 1.00 92.00 101 THR A N 1
ATOM 777 C CA . THR A 1 101 ? -7.191 6.691 14.291 1.00 92.00 101 THR A CA 1
ATOM 778 C C . THR A 1 101 ? -6.408 5.378 14.283 1.00 92.00 101 THR A C 1
ATOM 780 O O . THR A 1 101 ? -6.881 4.340 13.818 1.00 92.00 101 THR A O 1
ATOM 783 N N . LEU A 1 102 ? -5.164 5.434 14.770 1.00 88.31 102 LEU A N 1
ATOM 784 C CA . LEU A 1 102 ? -4.371 4.228 15.001 1.00 88.31 102 LEU A CA 1
ATOM 785 C C . LEU A 1 102 ? -4.919 3.414 16.182 1.00 88.31 102 LEU A C 1
ATOM 787 O O . LEU A 1 102 ? -4.850 2.190 16.139 1.00 88.31 102 LEU A O 1
ATOM 791 N N . ASP A 1 103 ? -5.503 4.078 17.180 1.00 90.25 103 ASP A N 1
ATOM 792 C CA . ASP A 1 103 ? -6.122 3.417 18.329 1.00 90.25 103 ASP A CA 1
ATOM 793 C C . ASP A 1 103 ? -7.323 2.576 17.880 1.00 90.25 103 ASP A C 1
ATOM 795 O O . ASP A 1 103 ? -7.390 1.400 18.219 1.00 90.25 103 ASP A O 1
ATOM 799 N N . ASP A 1 104 ? -8.166 3.091 16.975 1.00 90.25 104 ASP A N 1
ATOM 800 C CA . ASP A 1 104 ? -9.286 2.319 16.408 1.00 90.25 104 ASP A CA 1
ATOM 801 C C . ASP A 1 104 ? -8.800 1.047 15.682 1.00 90.25 104 ASP A C 1
ATOM 803 O O . ASP A 1 104 ? -9.463 0.007 15.681 1.00 90.25 104 ASP A O 1
ATOM 807 N N . LEU A 1 105 ? -7.628 1.118 15.036 1.00 87.62 105 LEU A N 1
ATOM 808 C CA . LEU A 1 105 ? -7.014 -0.029 14.366 1.00 87.62 105 LEU A CA 1
ATOM 809 C C . LEU A 1 105 ? -6.481 -1.057 15.374 1.00 87.62 105 LEU A C 1
ATOM 811 O O . LEU A 1 105 ? -6.586 -2.261 15.127 1.00 87.62 105 LEU A O 1
ATOM 815 N N . ILE A 1 106 ? -5.923 -0.598 16.496 1.00 89.44 106 ILE A N 1
ATOM 816 C CA . ILE A 1 106 ? -5.452 -1.452 17.594 1.00 89.44 106 ILE A CA 1
ATOM 817 C C . ILE A 1 106 ? -6.640 -2.113 18.305 1.00 89.44 106 ILE A C 1
ATOM 819 O O . ILE A 1 106 ? -6.596 -3.316 18.571 1.00 89.44 106 ILE A O 1
ATOM 823 N N . ASP A 1 107 ? -7.717 -1.371 18.549 1.00 90.75 107 ASP A N 1
ATOM 824 C CA . ASP A 1 107 ? -8.952 -1.884 19.142 1.00 90.75 107 ASP A CA 1
ATOM 825 C C . ASP A 1 107 ? -9.583 -2.954 18.251 1.00 90.75 107 ASP A C 1
ATOM 827 O O . ASP A 1 107 ? -9.938 -4.035 18.726 1.00 90.75 107 ASP A O 1
ATOM 831 N N . LEU A 1 108 ? -9.639 -2.709 16.936 1.00 88.75 108 LEU A N 1
ATOM 832 C CA . LEU A 1 108 ? -10.083 -3.710 15.970 1.00 88.75 108 LEU A CA 1
ATOM 833 C C . LEU A 1 108 ? -9.196 -4.963 16.010 1.00 88.75 108 LEU A C 1
ATOM 835 O O . LEU A 1 108 ? -9.716 -6.077 16.031 1.00 88.75 108 LEU A O 1
ATOM 839 N N . ALA A 1 109 ? -7.871 -4.806 16.023 1.00 89.25 109 ALA A N 1
ATOM 840 C CA . ALA A 1 109 ? -6.948 -5.938 16.095 1.00 89.25 109 ALA A CA 1
ATOM 841 C C . ALA A 1 109 ? -7.165 -6.760 17.377 1.00 89.25 109 ALA A C 1
ATOM 843 O O . ALA A 1 109 ? -7.257 -7.988 17.316 1.00 89.25 109 ALA A O 1
ATOM 844 N N . THR A 1 110 ? -7.347 -6.080 18.510 1.00 90.25 110 THR A N 1
ATOM 845 C CA . THR A 1 110 ? -7.632 -6.694 19.812 1.00 90.25 110 THR A CA 1
ATOM 846 C C . THR A 1 110 ? -8.962 -7.444 19.793 1.00 90.25 110 THR A C 1
ATOM 848 O O . THR A 1 110 ? -9.030 -8.590 20.235 1.00 90.25 110 THR A O 1
ATOM 851 N N . HIS A 1 111 ? -10.009 -6.844 19.219 1.00 88.88 111 HIS A N 1
ATOM 852 C CA . HIS A 1 111 ? -11.315 -7.483 19.056 1.00 88.88 111 HIS A CA 1
ATOM 853 C C . HIS A 1 111 ? -11.246 -8.745 18.181 1.00 88.88 111 HIS A C 1
ATOM 855 O O . HIS A 1 111 ? -11.956 -9.717 18.430 1.00 88.88 111 HIS A O 1
ATOM 861 N N . LEU A 1 112 ? -10.351 -8.763 17.189 1.00 89.75 112 LEU A N 1
ATOM 862 C CA . LEU A 1 112 ? -10.085 -9.921 16.331 1.00 89.75 112 LEU A CA 1
ATOM 863 C C . LEU A 1 112 ? -9.144 -10.960 16.970 1.00 89.75 112 LEU A C 1
ATOM 865 O O . LEU A 1 112 ? -8.798 -11.946 16.320 1.00 89.75 112 LEU A O 1
ATOM 869 N N . GLY A 1 113 ? -8.715 -10.758 18.220 1.00 89.69 113 GLY A N 1
ATOM 870 C CA . GLY A 1 113 ? -7.799 -11.659 18.922 1.00 89.69 113 GLY A CA 1
ATOM 871 C C . GLY A 1 113 ? -6.367 -11.628 18.383 1.00 89.69 113 GLY A C 1
ATOM 872 O O . GLY A 1 113 ? -5.602 -12.561 18.621 1.00 89.69 113 GLY A O 1
ATOM 873 N N . ILE A 1 114 ? -5.996 -10.576 17.646 1.00 85.31 114 ILE A N 1
ATOM 874 C CA . ILE A 1 114 ? -4.628 -10.354 17.183 1.00 85.31 114 ILE A CA 1
ATOM 875 C C . ILE A 1 114 ? -3.877 -9.672 18.332 1.00 85.31 114 ILE A C 1
ATOM 877 O O . ILE A 1 114 ? -4.192 -8.527 18.662 1.00 85.31 114 ILE A O 1
ATOM 881 N N . PRO A 1 115 ? -2.903 -10.345 18.970 1.00 77.25 115 PRO A N 1
ATOM 882 C CA . PRO A 1 115 ? -2.171 -9.744 20.073 1.00 77.25 115 PRO A CA 1
ATOM 883 C C . PRO A 1 115 ? -1.343 -8.563 19.567 1.00 77.25 115 PRO A C 1
ATOM 885 O O . PRO A 1 115 ? -0.773 -8.615 18.471 1.00 77.25 115 PRO A O 1
ATOM 888 N N . ALA A 1 116 ? -1.240 -7.511 20.383 1.00 69.44 116 ALA A N 1
ATOM 889 C CA . ALA A 1 116 ? -0.279 -6.449 20.130 1.00 69.44 116 ALA A CA 1
ATOM 890 C C . ALA A 1 116 ? 1.118 -7.082 19.995 1.00 69.44 116 ALA A C 1
ATOM 892 O O . ALA A 1 116 ? 1.488 -7.916 20.830 1.00 69.44 116 ALA A O 1
ATOM 893 N N . PRO A 1 117 ? 1.884 -6.750 18.942 1.00 65.69 117 PRO A N 1
ATOM 894 C CA . PRO A 1 117 ? 3.207 -7.322 18.777 1.00 65.69 117 PRO A CA 1
ATOM 895 C C . PRO A 1 117 ? 4.059 -6.938 19.987 1.00 65.69 117 PRO A C 1
ATOM 897 O O . PRO A 1 117 ? 4.152 -5.763 20.342 1.00 65.69 117 PRO A O 1
ATOM 900 N N . GLU A 1 118 ? 4.688 -7.928 20.618 1.00 61.66 118 GLU A N 1
ATOM 901 C CA . GLU A 1 118 ? 5.686 -7.689 21.654 1.00 61.66 118 GLU A CA 1
ATOM 902 C C . GLU A 1 118 ? 6.886 -7.013 20.976 1.00 61.66 118 GLU A C 1
ATOM 904 O O . GLU A 1 118 ? 7.719 -7.658 20.331 1.00 61.66 118 GLU A O 1
ATOM 909 N N . ILE A 1 119 ? 6.930 -5.679 21.025 1.00 65.12 119 ILE A N 1
ATOM 910 C CA . ILE A 1 119 ? 8.058 -4.919 20.498 1.00 65.12 119 ILE A CA 1
ATOM 911 C C . ILE A 1 119 ? 9.225 -5.217 21.433 1.00 65.12 119 ILE A C 1
ATOM 913 O O . ILE A 1 119 ? 9.343 -4.631 22.507 1.00 65.12 119 ILE A O 1
ATOM 917 N N . LYS A 1 120 ? 10.096 -6.147 21.032 1.00 50.44 120 LYS A N 1
ATOM 918 C CA . LYS A 1 120 ? 11.401 -6.310 21.669 1.00 50.44 120 LYS A CA 1
ATOM 919 C C . LYS A 1 120 ? 12.175 -5.014 21.474 1.00 50.44 120 LYS A C 1
ATOM 921 O O . LYS A 1 120 ? 12.798 -4.805 20.434 1.00 50.44 120 LYS A O 1
ATOM 926 N N . THR A 1 121 ? 12.125 -4.147 22.477 1.00 47.75 121 THR A N 1
ATOM 927 C CA . THR A 1 121 ? 13.052 -3.032 22.613 1.00 47.75 121 THR A CA 1
ATOM 928 C C . THR A 1 121 ? 14.452 -3.627 22.596 1.00 47.75 121 THR A C 1
ATOM 930 O O . THR A 1 121 ? 14.829 -4.371 23.501 1.00 47.75 121 THR A O 1
ATOM 933 N N . ALA A 1 122 ? 15.209 -3.362 21.533 1.00 44.69 122 ALA A N 1
ATOM 934 C CA . ALA A 1 122 ? 16.632 -3.635 21.537 1.00 44.69 122 ALA A CA 1
ATOM 935 C C . ALA A 1 122 ? 17.244 -2.746 22.628 1.00 44.69 122 ALA A C 1
ATOM 937 O O . ALA A 1 122 ? 17.335 -1.531 22.459 1.00 44.69 122 ALA A O 1
ATOM 938 N N . SER A 1 123 ? 17.582 -3.345 23.772 1.00 45.97 123 SER A N 1
ATOM 939 C CA . SER A 1 123 ? 18.463 -2.714 24.751 1.00 45.97 123 SER A CA 1
ATOM 940 C C . SER A 1 123 ? 19.783 -2.404 24.048 1.00 45.97 123 SER A C 1
ATOM 942 O O . SER A 1 123 ? 20.429 -3.320 23.535 1.00 45.97 123 SER A O 1
ATOM 944 N N . TYR A 1 124 ? 20.114 -1.116 23.983 1.00 47.22 124 TYR A N 1
ATOM 945 C CA . TYR A 1 124 ? 21.437 -0.607 23.624 1.00 47.22 124 TYR A CA 1
ATOM 946 C C . TYR A 1 124 ? 22.397 -0.728 24.807 1.00 47.22 124 TYR A C 1
ATOM 948 O O . TYR A 1 124 ? 21.915 -0.608 25.959 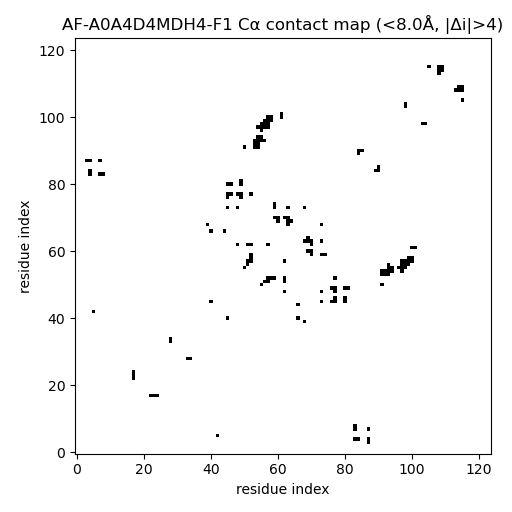1.00 47.22 124 TYR A O 1
#

Organism: Streptomyces avermitilis (NCBI:txid33903)

Solvent-accessible surface area (backbone atoms only — not comparable to full-atom values): 7554 Å² total; per-residue (Å²): 107,75,68,57,52,49,51,54,49,50,52,52,51,50,52,57,46,30,64,73,67,71,46,83,82,91,70,81,66,59,92,89,52,79,90,65,82,77,68,87,61,51,74,65,54,34,51,52,54,33,44,42,37,55,24,27,54,34,45,54,80,66,53,19,63,80,62,78,48,50,46,79,65,43,53,59,42,32,54,52,47,52,49,53,33,49,76,73,74,46,80,76,71,63,50,94,65,71,33,82,50,68,64,54,50,50,51,51,34,48,75,71,69,45,73,78,78,82,76,78,74,79,83,126

pLDDT: mean 85.28, std 12.28, range [44.69, 95.81]

Foldseek 3Di:
DLVQLVVLVVVVVVVVVCVVVVHDDPDDPPVPDPPDDDPLADSVLLVVLLLLCAAQVEDLCQSQVVSVHDSVSNVVSNVVSCVSCVVVPHDRDHHPHHDYHVVSVVVVCVVVVNDDPPPPDPDD

Sequence (124 aa):
MVTELAAARAAQREADLHQRRGGDRQKTPAVGLYTGRRPGLTLVDRLLATILYQRFKLPQVVIAPLFTVTPVTLNPAISQTRRLLHDIGHAIEPAETPLATLDDLIDLATHLGIPAPEIKTASY

Nearest PDB structures (foldseek):
  5cm3-assembly1_A  TM=4.930E-01  e=1.066E+00  Escherichia coli
  8avo-assembly1_A  TM=2.909E-01  e=4.368E-01  Homo sapiens
  8ave-assembly1_C  TM=2.950E-01  e=1.004E+00  Homo sapiens
  8avf-assembly1_C  TM=2.485E-01  e=1.352E+00  Homo sapiens
  8avf-assembly1_E  TM=2.485E-01  e=1.352E+00  Homo sapiens

Radius of gyration: 17.53 Å; Cα contacts (8 Å, |Δi|>4): 89; chains: 1; bounding box: 41×26×50 Å

Mean predicted aligned error: 7.53 Å

Secondary structure (DSSP, 8-state):
-HHHHHHHHHHHHHHHHHHHHTS--S-PPPTT---SPPPSS-HHHHHHHHHHHHTS---HHHHHHHTT--HHHHHHHHHHHHHHHHHTT---PPPSS---SHHHHHHHHHHTT-PPP-------